Protein AF-A0A9D5I0Y5-F1 (afdb_monomer_lite)

pLDDT: mean 93.82, std 6.57, range [48.97, 98.56]

Organism: NCBI:txid444060

Sequence (119 aa):
MLIQILLRGLLPFIIMNVIAIVLYYQNKTHDAKGTFIASFIVLILGIASLIYNIEEWSILRKTVLHFFIMLLTIYPILIVSGWFTLISMKDYFVVFLLFLGFGTVSWLIFFILFKFTSN

Radius of gyration: 16.23 Å; chains: 1; bounding box: 45×26×47 Å

Secondary structure (DSSP, 8-state):
-HHHHIIIIIHHHHHHHHHHHHHHHTT-HHHHHHHHHHHHHHHHHHHHGGGGG-TTS-HHHHHHHHHHHHHHHHHHHHHHSSSS---SHHHHHHHHHHHHHHHHHHHHHHHHHHHHHT-

Structure (mmCIF, N/CA/C/O backbone):
data_AF-A0A9D5I0Y5-F1
#
_entry.id   AF-A0A9D5I0Y5-F1
#
loop_
_atom_site.group_PDB
_atom_site.id
_atom_site.type_symbol
_atom_site.label_atom_id
_atom_site.label_alt_id
_atom_site.label_comp_id
_atom_site.label_asym_id
_atom_site.label_entity_id
_atom_site.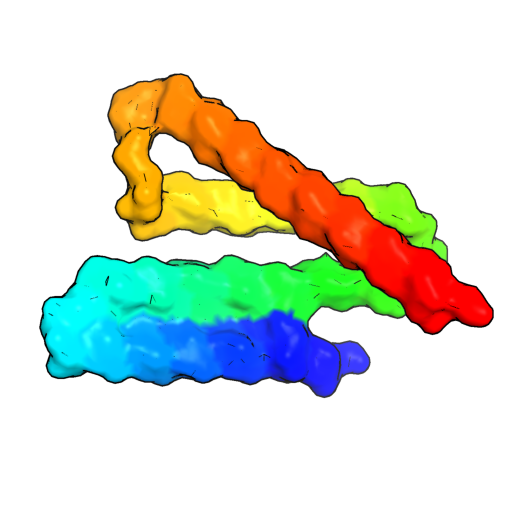label_seq_id
_atom_site.pdbx_PDB_ins_code
_atom_site.Cartn_x
_atom_site.Cartn_y
_atom_site.Cartn_z
_atom_site.occupancy
_atom_site.B_iso_or_equiv
_atom_site.auth_seq_id
_atom_site.auth_comp_id
_atom_site.auth_asym_id
_atom_site.auth_atom_id
_atom_site.pdbx_PDB_model_num
ATOM 1 N N . MET A 1 1 ? -17.100 -12.199 8.090 1.00 78.31 1 MET A N 1
ATOM 2 C CA . MET A 1 1 ? -15.641 -12.135 7.840 1.00 78.31 1 MET A CA 1
ATOM 3 C C . MET A 1 1 ? -15.256 -12.597 6.428 1.00 78.31 1 MET A C 1
ATOM 5 O O . MET A 1 1 ? -14.707 -11.786 5.696 1.00 78.31 1 MET A O 1
ATOM 9 N N . LEU A 1 2 ? -15.591 -13.823 5.989 1.00 80.69 2 LEU A N 1
ATOM 10 C CA . LEU A 1 2 ? -15.207 -14.343 4.655 1.00 80.69 2 LEU A CA 1
ATOM 11 C C . LEU A 1 2 ? -15.642 -13.461 3.469 1.00 80.69 2 LEU A C 1
ATOM 13 O O . LEU A 1 2 ? -14.830 -13.127 2.613 1.00 80.69 2 LEU A O 1
ATOM 17 N N . ILE A 1 3 ? -16.908 -13.035 3.444 1.00 88.56 3 ILE A N 1
ATOM 18 C CA . ILE A 1 3 ? -17.444 -12.184 2.366 1.00 88.56 3 ILE A CA 1
ATOM 19 C C . ILE A 1 3 ? -16.695 -10.845 2.288 1.00 88.56 3 ILE A C 1
ATOM 21 O O . ILE A 1 3 ? -16.453 -10.327 1.205 1.00 88.56 3 ILE A O 1
ATOM 25 N N . GLN A 1 4 ? -16.269 -10.294 3.426 1.00 87.38 4 GLN A N 1
ATOM 26 C CA . GLN A 1 4 ? -15.530 -9.030 3.453 1.00 87.38 4 GLN A CA 1
ATOM 27 C C . GLN A 1 4 ? -14.099 -9.199 2.926 1.00 87.38 4 GLN A C 1
ATOM 29 O O . GLN A 1 4 ? -13.624 -8.310 2.230 1.00 87.38 4 GLN A O 1
ATOM 34 N N . ILE A 1 5 ? -13.439 -10.335 3.195 1.00 85.25 5 ILE A N 1
ATOM 35 C CA . ILE A 1 5 ? -12.139 -10.682 2.586 1.00 85.25 5 ILE A CA 1
ATOM 36 C C . ILE A 1 5 ? -12.280 -10.751 1.062 1.00 85.25 5 ILE A C 1
ATOM 38 O O . ILE A 1 5 ? -11.490 -10.148 0.332 1.00 85.25 5 ILE A O 1
ATOM 42 N N . LEU A 1 6 ? -13.318 -11.453 0.593 1.00 88.38 6 LEU A N 1
ATOM 43 C CA . LEU A 1 6 ? -13.607 -11.597 -0.829 1.00 88.38 6 LEU A CA 1
ATOM 44 C C . LEU A 1 6 ? -13.822 -10.231 -1.494 1.00 88.38 6 LEU A C 1
ATOM 46 O O . LEU A 1 6 ? -13.158 -9.922 -2.476 1.00 88.38 6 LEU A O 1
ATOM 50 N N . LEU A 1 7 ? -14.715 -9.405 -0.943 1.00 92.00 7 LEU A N 1
ATOM 51 C CA . LEU A 1 7 ? -15.116 -8.138 -1.558 1.00 92.00 7 LEU A CA 1
ATOM 52 C C . LEU A 1 7 ? -14.053 -7.040 -1.449 1.00 92.00 7 LEU A C 1
ATOM 54 O O . LEU A 1 7 ? -13.868 -6.285 -2.398 1.00 92.00 7 LEU A O 1
ATOM 58 N N . ARG A 1 8 ? -13.366 -6.922 -0.305 1.00 90.38 8 ARG A N 1
ATOM 59 C CA . ARG A 1 8 ? -12.431 -5.812 -0.051 1.00 90.38 8 ARG A CA 1
ATOM 60 C C . ARG A 1 8 ? -11.026 -6.076 -0.582 1.00 90.38 8 ARG A C 1
ATOM 62 O O . ARG A 1 8 ? -10.317 -5.117 -0.857 1.00 90.38 8 ARG A O 1
ATOM 69 N N . GLY A 1 9 ? -10.617 -7.342 -0.692 1.00 93.00 9 GLY A N 1
ATOM 70 C CA . GLY A 1 9 ? -9.266 -7.719 -1.117 1.00 93.00 9 GLY A CA 1
ATOM 71 C C . GLY A 1 9 ? -9.251 -8.552 -2.394 1.00 93.00 9 GLY A C 1
ATOM 72 O O . GLY A 1 9 ? -8.696 -8.128 -3.406 1.00 93.00 9 GLY A O 1
ATOM 73 N N . LEU A 1 10 ? -9.860 -9.740 -2.357 1.00 94.38 10 LEU A N 1
ATOM 74 C CA . LEU A 1 10 ? -9.653 -10.751 -3.400 1.00 94.38 10 LEU A CA 1
ATOM 75 C C . LEU A 1 10 ? -10.275 -10.373 -4.753 1.00 94.38 10 LEU A C 1
ATOM 77 O O . LEU A 1 10 ? -9.652 -10.582 -5.789 1.00 94.38 10 LEU A O 1
ATOM 81 N N . LEU A 1 11 ? -11.480 -9.800 -4.761 1.00 95.81 11 LEU A N 1
ATOM 82 C CA . LEU A 1 11 ? -12.157 -9.404 -5.995 1.00 95.81 11 LEU A CA 1
ATOM 83 C C . LEU A 1 11 ? -11.381 -8.296 -6.744 1.00 95.81 11 LEU A C 1
ATOM 85 O O . LEU A 1 11 ? -11.051 -8.516 -7.911 1.00 95.81 11 LEU A O 1
ATOM 89 N N . PRO A 1 12 ? -11.004 -7.160 -6.114 1.00 96.88 12 PRO A N 1
ATOM 90 C CA . PRO A 1 12 ? -10.127 -6.175 -6.750 1.00 96.88 12 PRO A CA 1
ATOM 91 C C . PRO A 1 12 ? -8.792 -6.764 -7.219 1.00 96.88 12 PRO A C 1
ATOM 93 O O . PRO A 1 12 ? -8.342 -6.460 -8.321 1.00 96.88 12 PRO A O 1
ATOM 96 N N . PHE A 1 13 ? -8.184 -7.646 -6.418 1.00 97.88 13 PHE A N 1
ATOM 97 C CA . PHE A 1 13 ? -6.939 -8.325 -6.778 1.00 97.88 13 PHE A CA 1
ATOM 98 C C . PHE A 1 13 ? -7.074 -9.117 -8.084 1.00 97.88 13 PHE A C 1
ATOM 100 O O . PHE A 1 13 ? -6.252 -8.951 -8.986 1.00 97.88 13 PHE A O 1
ATOM 107 N N . ILE A 1 14 ? -8.123 -9.934 -8.220 1.00 98.12 14 ILE A N 1
ATOM 108 C CA . ILE A 1 14 ? -8.376 -10.722 -9.435 1.00 98.12 14 ILE A CA 1
ATOM 109 C C . ILE A 1 14 ? -8.563 -9.796 -10.639 1.00 98.12 14 ILE A C 1
ATOM 111 O O . ILE A 1 14 ? -7.926 -10.004 -11.670 1.00 98.12 14 ILE A O 1
ATOM 115 N N . ILE A 1 15 ? -9.379 -8.747 -10.500 1.00 98.25 15 ILE A N 1
ATOM 116 C CA . ILE A 1 15 ? -9.636 -7.783 -11.580 1.00 98.25 15 ILE A CA 1
ATOM 117 C C . ILE A 1 15 ? -8.328 -7.134 -12.046 1.00 98.25 15 ILE A C 1
ATOM 119 O O . ILE A 1 15 ? -8.040 -7.108 -13.241 1.00 98.25 15 ILE A O 1
ATOM 123 N N . MET A 1 16 ? -7.498 -6.658 -11.116 1.00 98.31 16 MET A N 1
ATOM 124 C CA . MET A 1 16 ? -6.221 -6.027 -11.456 1.00 98.31 16 MET A CA 1
ATOM 125 C C . MET A 1 16 ? -5.232 -7.002 -12.099 1.00 98.31 16 MET A C 1
ATOM 127 O O . MET A 1 16 ? -4.502 -6.607 -13.004 1.00 98.31 16 MET A O 1
ATOM 131 N N . ASN A 1 17 ? -5.229 -8.276 -11.701 1.00 98.25 17 ASN A N 1
ATOM 132 C CA . ASN A 1 17 ? -4.405 -9.291 -12.362 1.00 98.25 17 ASN A CA 1
ATOM 133 C C . ASN A 1 17 ? -4.863 -9.555 -13.800 1.00 98.25 17 ASN A C 1
ATOM 135 O O . ASN A 1 17 ? -4.026 -9.636 -14.696 1.00 98.25 17 ASN A O 1
ATOM 139 N N . VAL A 1 18 ? -6.175 -9.618 -14.050 1.00 98.50 18 VAL A N 1
ATOM 140 C CA . VAL A 1 18 ? -6.710 -9.721 -15.418 1.00 98.50 18 VAL A CA 1
ATOM 141 C C . VAL A 1 18 ? -6.278 -8.513 -16.254 1.00 98.50 18 VAL A C 1
ATOM 143 O O . VAL A 1 18 ? -5.802 -8.687 -17.374 1.00 98.50 18 VAL A O 1
ATOM 146 N N . ILE A 1 19 ? -6.357 -7.298 -15.701 1.00 98.44 19 ILE A N 1
ATOM 147 C CA . ILE A 1 19 ? -5.891 -6.079 -16.382 1.00 98.44 19 ILE A CA 1
ATOM 148 C C . ILE A 1 19 ? -4.386 -6.151 -16.670 1.00 98.44 19 ILE A C 1
ATOM 150 O O . ILE A 1 19 ? -3.968 -5.852 -17.787 1.00 98.44 19 ILE A O 1
ATOM 154 N N . ALA A 1 20 ? -3.569 -6.586 -15.708 1.00 98.38 20 ALA A N 1
ATOM 155 C CA . ALA A 1 20 ? -2.128 -6.739 -15.895 1.00 98.38 20 ALA A CA 1
ATOM 156 C C . ALA A 1 20 ? -1.796 -7.721 -17.033 1.00 98.38 20 ALA A C 1
ATOM 158 O O . ALA A 1 20 ? -0.935 -7.432 -17.863 1.00 98.38 20 ALA A O 1
ATOM 159 N N . ILE A 1 21 ? -2.520 -8.842 -17.121 1.00 98.50 21 ILE A N 1
ATOM 160 C CA . ILE A 1 21 ? -2.383 -9.820 -18.208 1.00 98.5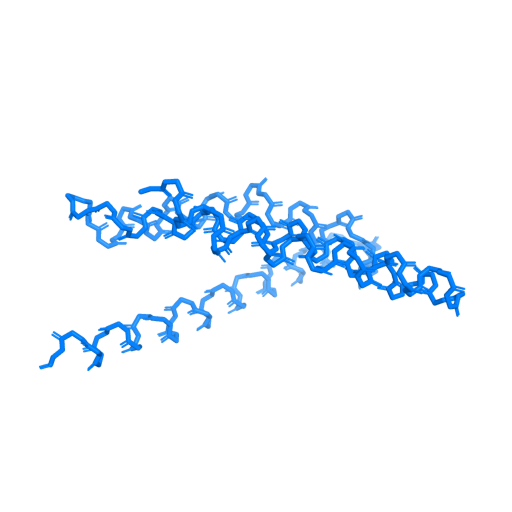0 21 ILE A CA 1
ATOM 161 C C . ILE A 1 21 ? -2.757 -9.191 -19.557 1.00 98.50 21 ILE A C 1
ATOM 163 O O . ILE A 1 21 ? -2.017 -9.332 -20.530 1.00 98.50 21 ILE A O 1
ATOM 167 N N . VAL A 1 22 ? -3.869 -8.453 -19.628 1.00 98.56 22 VAL A N 1
ATOM 168 C CA . VAL A 1 22 ? -4.285 -7.754 -20.856 1.00 98.56 22 VAL A CA 1
ATOM 169 C C . VAL A 1 22 ? -3.234 -6.730 -21.295 1.00 98.56 22 VAL A C 1
ATOM 171 O O . VAL A 1 22 ? -2.873 -6.696 -22.470 1.00 98.56 22 VAL A O 1
ATOM 174 N N . LEU A 1 23 ? -2.694 -5.932 -20.368 1.00 98.56 23 LEU A N 1
ATOM 175 C CA . LEU A 1 23 ? -1.629 -4.962 -20.654 1.00 98.56 23 LEU A CA 1
ATOM 176 C C . LEU A 1 23 ? -0.362 -5.642 -21.181 1.00 98.56 23 LEU A C 1
ATOM 178 O O . LEU A 1 23 ? 0.275 -5.130 -22.103 1.00 98.56 23 LEU A O 1
ATOM 182 N N . TYR A 1 24 ? -0.024 -6.812 -20.639 1.00 98.19 24 TYR A N 1
ATOM 183 C CA . TYR A 1 24 ? 1.108 -7.598 -21.113 1.00 98.19 24 TYR A CA 1
ATOM 184 C C . TYR A 1 24 ? 0.919 -8.032 -22.574 1.00 98.19 24 TYR A C 1
ATOM 186 O O . TYR A 1 24 ? 1.802 -7.790 -23.395 1.00 98.19 24 TYR A O 1
ATOM 194 N N . TYR A 1 25 ? -0.255 -8.567 -22.932 1.00 98.25 25 TYR A N 1
ATOM 195 C CA . TYR A 1 25 ? -0.577 -8.929 -24.322 1.00 98.25 25 TYR A CA 1
ATOM 196 C C . TYR A 1 25 ? -0.640 -7.727 -25.276 1.00 98.25 25 TYR A C 1
ATOM 198 O O . TYR A 1 25 ? -0.438 -7.880 -26.477 1.00 98.25 25 TYR A O 1
ATOM 206 N N . GLN A 1 26 ? -0.872 -6.522 -24.753 1.00 98.19 26 GLN A N 1
ATOM 207 C CA . GLN A 1 26 ? -0.794 -5.268 -25.509 1.00 98.19 26 GLN A CA 1
ATOM 208 C C . GLN A 1 26 ? 0.640 -4.724 -25.648 1.00 98.19 26 GLN A C 1
ATOM 210 O O . GLN A 1 26 ? 0.816 -3.600 -26.115 1.00 98.19 26 GLN A O 1
ATOM 215 N N . ASN A 1 27 ? 1.665 -5.482 -25.240 1.00 97.81 27 ASN A N 1
ATOM 216 C CA . ASN A 1 27 ? 3.071 -5.062 -25.192 1.00 97.81 27 ASN A CA 1
ATOM 217 C C . ASN A 1 27 ? 3.347 -3.859 -24.264 1.00 97.81 27 ASN A C 1
ATOM 219 O O . ASN A 1 27 ? 4.400 -3.230 -24.351 1.00 97.81 27 ASN A O 1
ATOM 223 N N . LYS A 1 28 ? 2.442 -3.555 -23.323 1.00 97.81 28 LYS A N 1
ATOM 224 C CA . LYS A 1 28 ? 2.614 -2.509 -22.300 1.00 97.81 28 LYS A CA 1
ATOM 225 C C . LYS A 1 28 ? 3.235 -3.098 -21.034 1.00 97.81 28 LYS A C 1
ATOM 227 O O . LYS A 1 28 ? 2.630 -3.114 -19.965 1.00 97.81 28 LYS A O 1
ATOM 232 N N . THR A 1 29 ? 4.446 -3.633 -21.161 1.00 95.56 29 THR A N 1
ATOM 233 C CA . THR A 1 29 ? 5.109 -4.429 -20.110 1.00 95.56 29 THR A CA 1
ATOM 234 C C . THR A 1 29 ? 5.356 -3.650 -18.816 1.00 95.56 29 THR A C 1
ATOM 236 O O . THR A 1 29 ? 5.183 -4.204 -17.729 1.00 95.56 29 THR A O 1
ATOM 239 N N . HIS A 1 30 ? 5.704 -2.364 -18.915 1.00 94.88 30 HIS A N 1
ATOM 240 C CA . HIS A 1 30 ? 5.871 -1.483 -17.757 1.00 94.88 30 HIS A CA 1
ATOM 241 C C . HIS A 1 30 ? 4.561 -1.338 -16.964 1.00 94.88 30 HIS A C 1
ATOM 243 O O . HIS A 1 30 ? 4.531 -1.582 -15.755 1.00 94.88 30 HIS A O 1
ATOM 249 N N . ASP A 1 31 ? 3.461 -1.034 -17.654 1.00 96.69 31 ASP A N 1
ATOM 250 C CA . ASP A 1 31 ? 2.145 -0.852 -17.034 1.00 96.69 31 ASP A CA 1
ATOM 251 C C . ASP A 1 31 ? 1.589 -2.174 -16.495 1.00 96.69 31 ASP A C 1
ATOM 253 O O . ASP A 1 31 ? 0.975 -2.200 -15.427 1.00 96.69 31 ASP A O 1
ATOM 257 N N . ALA A 1 32 ? 1.846 -3.288 -17.187 1.00 98.00 32 ALA A N 1
ATOM 258 C CA . ALA A 1 32 ? 1.494 -4.626 -16.726 1.00 98.00 32 ALA A CA 1
ATOM 259 C C . ALA A 1 32 ? 2.185 -4.961 -15.396 1.00 98.00 32 ALA A C 1
ATOM 261 O O . ALA A 1 32 ? 1.518 -5.348 -14.435 1.00 98.00 32 ALA A O 1
ATOM 262 N N . LYS A 1 33 ? 3.507 -4.745 -15.306 1.00 97.19 33 LYS A N 1
ATOM 263 C CA . LYS A 1 33 ? 4.278 -4.955 -14.071 1.00 97.19 33 LYS A CA 1
ATOM 264 C C . LYS A 1 33 ? 3.762 -4.059 -12.945 1.00 97.19 33 LYS A C 1
ATOM 266 O O . LYS A 1 33 ? 3.549 -4.540 -11.833 1.00 97.19 33 LYS A O 1
ATOM 271 N N . GLY A 1 34 ? 3.529 -2.776 -13.229 1.00 97.12 34 GLY A N 1
ATOM 272 C CA . GLY A 1 34 ? 2.989 -1.839 -12.247 1.00 97.12 34 GLY A CA 1
ATOM 273 C C . GLY A 1 34 ? 1.612 -2.261 -11.736 1.00 97.12 34 GLY A C 1
ATOM 274 O O . GLY A 1 34 ? 1.398 -2.340 -10.530 1.00 97.12 34 GLY A O 1
ATOM 275 N N . THR A 1 35 ? 0.704 -2.631 -12.637 1.00 97.88 35 THR A N 1
ATOM 276 C CA . THR A 1 35 ? -0.649 -3.084 -12.284 1.00 97.88 35 THR A CA 1
ATOM 277 C C . THR A 1 35 ? -0.618 -4.368 -11.456 1.00 97.88 35 THR A C 1
ATOM 279 O O . THR A 1 35 ? -1.335 -4.482 -10.461 1.00 97.88 35 THR A O 1
ATOM 282 N N . PHE A 1 36 ? 0.253 -5.316 -11.813 1.00 97.94 36 PHE A N 1
ATOM 283 C CA . PHE A 1 36 ? 0.448 -6.549 -11.055 1.00 97.94 36 PHE A CA 1
ATOM 284 C C . PHE A 1 36 ? 0.909 -6.264 -9.621 1.00 97.94 36 PHE A C 1
ATOM 286 O O . PHE A 1 36 ? 0.291 -6.745 -8.676 1.00 97.94 36 PHE A O 1
ATOM 293 N N . ILE A 1 37 ? 1.928 -5.420 -9.434 1.00 98.00 37 ILE A N 1
ATOM 294 C CA . ILE A 1 37 ? 2.415 -5.036 -8.098 1.00 98.00 37 ILE A CA 1
ATOM 295 C C . ILE A 1 37 ? 1.318 -4.325 -7.298 1.00 98.00 37 ILE A C 1
ATOM 297 O O . ILE A 1 37 ? 1.078 -4.658 -6.135 1.00 98.00 37 ILE A O 1
ATOM 301 N N . ALA A 1 38 ? 0.609 -3.388 -7.929 1.00 97.38 38 ALA A N 1
ATOM 302 C CA . ALA A 1 38 ? -0.490 -2.669 -7.299 1.00 97.38 38 ALA A CA 1
ATOM 303 C C . ALA A 1 38 ? -1.616 -3.614 -6.844 1.00 97.38 38 ALA A C 1
ATOM 305 O O . ALA A 1 38 ? -2.218 -3.374 -5.799 1.00 97.38 38 ALA A O 1
ATOM 306 N N . SER A 1 39 ? -1.859 -4.722 -7.556 1.00 98.00 39 SER A N 1
ATOM 307 C CA . SER A 1 39 ? -2.854 -5.718 -7.140 1.00 98.00 39 SER A CA 1
ATOM 308 C C . SER A 1 39 ? -2.545 -6.307 -5.757 1.00 98.00 39 SER A C 1
ATOM 310 O O . SER A 1 39 ? -3.449 -6.417 -4.929 1.00 98.00 39 SER A O 1
ATOM 312 N N . PHE A 1 40 ? -1.276 -6.606 -5.450 1.00 97.62 40 PHE A N 1
ATOM 313 C CA . PHE A 1 40 ? -0.875 -7.112 -4.131 1.00 97.62 40 PHE A CA 1
ATOM 314 C C . PHE A 1 40 ? -1.053 -6.058 -3.042 1.00 97.62 40 PHE A C 1
ATOM 316 O O . PHE A 1 40 ? -1.529 -6.379 -1.954 1.00 97.62 40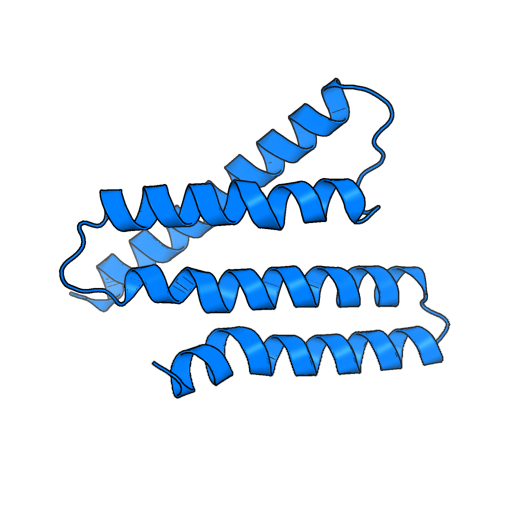 PHE A O 1
ATOM 323 N N . ILE A 1 41 ? -0.729 -4.797 -3.342 1.00 97.06 41 ILE A N 1
ATOM 324 C CA . ILE A 1 41 ? -0.968 -3.681 -2.420 1.00 97.06 41 ILE A CA 1
ATOM 325 C C . ILE A 1 41 ? -2.460 -3.589 -2.084 1.00 97.06 41 ILE A C 1
ATOM 327 O O . ILE A 1 41 ? -2.821 -3.507 -0.911 1.00 97.06 41 ILE A O 1
ATOM 331 N N . VAL A 1 42 ? -3.331 -3.667 -3.094 1.00 96.44 42 VAL A N 1
ATOM 332 C CA . VAL A 1 42 ? -4.789 -3.636 -2.914 1.00 96.44 42 VAL A CA 1
ATOM 333 C C . VAL A 1 42 ? -5.292 -4.843 -2.121 1.00 96.44 42 VAL A C 1
ATOM 335 O O . VAL A 1 42 ? -6.123 -4.677 -1.229 1.00 96.44 42 VAL A O 1
ATOM 338 N N . LEU A 1 43 ? -4.765 -6.044 -2.375 1.00 97.31 43 LEU A N 1
ATOM 339 C CA . LEU A 1 43 ? -5.109 -7.243 -1.608 1.00 97.31 43 LEU A CA 1
ATOM 340 C C . LEU A 1 43 ? -4.794 -7.063 -0.116 1.00 97.31 43 LEU A C 1
ATOM 342 O O . LEU A 1 43 ? -5.648 -7.315 0.737 1.00 97.31 43 LEU A O 1
ATOM 346 N N . ILE A 1 44 ? -3.580 -6.600 0.192 1.00 96.50 44 ILE A N 1
ATOM 347 C CA . ILE A 1 44 ? -3.113 -6.369 1.562 1.00 96.50 44 ILE A CA 1
ATOM 348 C C . ILE A 1 44 ? -3.946 -5.277 2.234 1.00 96.50 44 ILE A C 1
ATOM 350 O O . ILE A 1 44 ? -4.426 -5.489 3.345 1.00 96.50 44 ILE A O 1
ATOM 354 N N . LEU A 1 45 ? -4.180 -4.150 1.553 1.00 94.56 45 LEU A N 1
ATOM 355 C CA . LEU A 1 45 ? -5.057 -3.072 2.023 1.00 94.56 45 LEU A CA 1
ATOM 356 C C . LEU A 1 45 ? -6.451 -3.596 2.382 1.00 94.56 45 LEU A C 1
ATOM 358 O O . LEU A 1 45 ? -6.961 -3.337 3.474 1.00 94.56 45 LEU A O 1
ATOM 362 N N . GLY A 1 46 ? -7.047 -4.371 1.476 1.00 94.19 46 GLY A N 1
ATOM 363 C CA . GLY A 1 46 ? -8.368 -4.956 1.640 1.00 94.19 46 GLY A CA 1
ATOM 364 C C . GLY A 1 46 ? -8.469 -5.854 2.868 1.00 94.19 46 GLY A C 1
ATOM 365 O O . GLY A 1 46 ? -9.385 -5.693 3.677 1.00 94.19 46 GLY A O 1
ATOM 366 N N . ILE A 1 47 ? -7.507 -6.762 3.048 1.00 94.38 47 ILE A N 1
ATOM 367 C CA . ILE A 1 47 ? -7.477 -7.693 4.186 1.00 94.38 47 ILE A CA 1
ATOM 368 C C . ILE A 1 47 ? -7.147 -6.957 5.491 1.00 94.38 47 ILE A C 1
ATOM 370 O O . ILE A 1 47 ? -7.845 -7.135 6.489 1.00 94.38 47 ILE A O 1
ATOM 374 N N . ALA A 1 48 ? -6.137 -6.084 5.496 1.00 94.12 48 ALA A N 1
ATOM 375 C CA . ALA A 1 48 ? -5.727 -5.329 6.680 1.00 94.12 48 ALA A CA 1
ATOM 376 C C . ALA A 1 48 ? -6.810 -4.348 7.161 1.00 94.12 48 ALA A C 1
ATOM 378 O O . ALA A 1 48 ? -6.856 -4.016 8.347 1.00 94.12 48 ALA A O 1
ATOM 379 N N . SER A 1 49 ? -7.714 -3.908 6.275 1.00 92.25 49 SER A N 1
ATOM 380 C CA . SER A 1 49 ? -8.870 -3.080 6.649 1.00 92.25 49 SER A CA 1
ATOM 381 C C . SER A 1 49 ? -9.823 -3.777 7.628 1.00 92.25 49 SER A C 1
ATOM 383 O O . SER A 1 49 ? -10.534 -3.111 8.378 1.00 92.25 49 SER A O 1
ATOM 385 N N . LEU A 1 50 ? -9.833 -5.115 7.669 1.00 92.12 50 LEU A N 1
ATOM 386 C CA . LEU A 1 50 ? -10.728 -5.888 8.536 1.00 92.12 50 LEU A CA 1
ATOM 387 C C . LEU A 1 50 ? -10.426 -5.700 10.024 1.00 92.12 50 LEU A C 1
ATOM 389 O O . LEU A 1 50 ? -11.317 -5.911 10.843 1.00 92.12 50 LEU A O 1
ATOM 393 N N . ILE A 1 51 ? -9.225 -5.226 10.372 1.00 93.31 51 ILE A N 1
ATOM 394 C CA . ILE A 1 51 ? -8.866 -4.838 11.745 1.00 93.31 51 ILE A CA 1
ATOM 395 C C . ILE A 1 51 ? -9.856 -3.808 12.303 1.00 93.31 51 ILE A C 1
ATOM 397 O O . ILE A 1 51 ? -10.177 -3.832 13.492 1.00 93.31 51 ILE A O 1
ATOM 401 N N . TYR A 1 52 ? -10.392 -2.927 11.453 1.00 89.88 52 TYR A N 1
ATOM 402 C CA . TYR A 1 52 ? -11.336 -1.905 11.897 1.00 89.88 52 TYR A CA 1
ATOM 403 C C . TYR A 1 52 ? -12.718 -2.463 12.266 1.00 89.88 52 TYR A C 1
ATOM 405 O O . TYR A 1 52 ? -13.414 -1.828 13.060 1.00 89.88 52 TYR A O 1
ATOM 413 N N . ASN A 1 53 ? -13.068 -3.670 11.803 1.00 90.75 53 ASN A N 1
ATOM 414 C CA . ASN A 1 53 ? -14.337 -4.332 12.122 1.00 90.75 53 ASN A CA 1
ATOM 415 C C . ASN A 1 53 ? -14.348 -4.989 13.521 1.00 90.75 53 ASN A C 1
ATOM 417 O O . ASN A 1 53 ? -15.387 -5.483 13.940 1.00 90.75 53 ASN A O 1
ATOM 421 N N . ILE A 1 54 ? -13.220 -5.032 14.241 1.00 91.62 54 ILE A N 1
ATOM 422 C CA . ILE A 1 54 ? -13.140 -5.646 15.579 1.00 91.62 54 ILE A CA 1
ATOM 423 C C . ILE A 1 54 ? -13.679 -4.659 16.622 1.00 91.62 54 ILE A C 1
ATOM 425 O O . ILE A 1 54 ? -12.945 -3.787 17.078 1.00 91.62 54 ILE A O 1
ATOM 429 N N . GLU A 1 55 ? -14.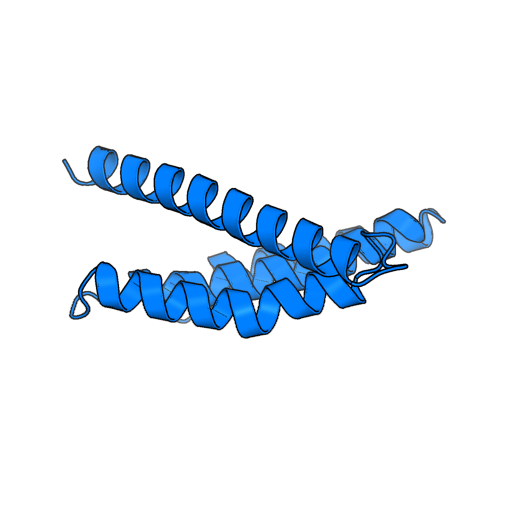958 -4.733 16.978 1.00 88.62 55 GLU A N 1
ATOM 430 C CA . GLU A 1 55 ? -15.642 -3.730 17.820 1.00 88.62 55 GLU A CA 1
ATOM 431 C C . GLU A 1 55 ? -14.977 -3.505 19.189 1.00 88.62 55 GLU A C 1
ATOM 433 O O . GLU A 1 55 ? -14.859 -2.369 19.639 1.00 88.62 55 GLU A O 1
ATOM 438 N N . GLU A 1 56 ? -14.435 -4.562 19.792 1.00 94.06 56 GLU A N 1
ATOM 439 C CA . GLU A 1 56 ? -13.809 -4.557 21.123 1.00 94.06 56 GLU A CA 1
ATOM 440 C C . GLU A 1 56 ? -12.509 -3.738 21.201 1.00 94.06 56 GLU A C 1
ATOM 442 O O . GLU A 1 56 ? -12.032 -3.401 22.286 1.00 94.06 56 GLU A O 1
ATOM 447 N N . TRP A 1 57 ? -11.867 -3.464 20.061 1.00 94.56 57 TRP A N 1
ATOM 448 C CA . TRP A 1 57 ? -10.569 -2.792 20.040 1.00 94.56 57 TRP A CA 1
ATOM 449 C C . TRP A 1 57 ? -10.722 -1.280 19.909 1.00 94.56 57 TRP A C 1
ATOM 451 O O . TRP A 1 57 ? -11.431 -0.775 19.034 1.00 94.56 57 TRP A O 1
ATOM 461 N N . SER A 1 58 ? -9.955 -0.546 20.718 1.00 93.81 58 SER A N 1
ATOM 462 C CA . SER A 1 58 ? -9.869 0.909 20.607 1.00 93.81 58 SER A CA 1
ATOM 463 C C . SER A 1 58 ? -9.348 1.340 19.231 1.00 93.81 58 SER A C 1
ATOM 465 O O . SER A 1 58 ? -8.536 0.655 18.598 1.00 93.81 58 SER A O 1
ATOM 467 N N . ILE A 1 59 ? -9.777 2.519 18.776 1.00 91.00 59 ILE A N 1
ATOM 468 C CA . ILE A 1 59 ? -9.334 3.089 17.496 1.00 91.00 59 ILE A CA 1
ATOM 469 C C . ILE A 1 59 ? -7.811 3.259 17.428 1.00 91.00 59 ILE A C 1
ATOM 471 O O . ILE A 1 59 ? -7.210 3.029 16.377 1.00 91.00 59 ILE A O 1
ATOM 475 N N . LEU A 1 60 ? -7.176 3.584 18.560 1.00 92.50 60 LEU A N 1
ATOM 476 C CA . LEU A 1 60 ? -5.724 3.689 18.669 1.00 92.50 60 LEU A CA 1
ATOM 477 C C . LEU A 1 60 ? -5.064 2.328 18.409 1.00 92.50 60 LEU A C 1
ATOM 479 O O . LEU A 1 60 ? -4.175 2.232 17.567 1.00 92.50 60 LEU A O 1
ATOM 483 N N . ARG A 1 61 ? -5.542 1.259 19.067 1.00 96.12 61 ARG A N 1
ATOM 484 C CA . ARG A 1 61 ? -5.012 -0.101 18.883 1.00 96.12 61 ARG A CA 1
ATOM 485 C C . ARG A 1 61 ? -5.142 -0.562 17.430 1.00 96.12 61 ARG A C 1
ATOM 487 O O . ARG A 1 61 ? -4.186 -1.099 16.876 1.00 96.12 61 ARG A O 1
ATOM 494 N N . LYS A 1 62 ? -6.300 -0.320 16.807 1.00 95.38 62 LYS A N 1
ATOM 495 C CA . LYS A 1 62 ? -6.561 -0.642 15.393 1.00 95.38 62 LYS A CA 1
ATOM 496 C C . LYS A 1 62 ? -5.607 0.099 14.457 1.00 95.38 62 LYS A C 1
ATOM 498 O O . LYS A 1 62 ? -4.978 -0.529 13.611 1.00 95.38 62 LYS A O 1
ATOM 503 N N . THR A 1 63 ? -5.466 1.411 14.650 1.00 94.38 63 THR A N 1
ATOM 504 C CA . THR A 1 63 ? -4.606 2.275 13.827 1.00 94.38 63 THR A CA 1
ATOM 505 C C . THR A 1 63 ? -3.138 1.875 13.930 1.00 94.38 63 THR A C 1
ATOM 507 O O . THR A 1 63 ? -2.475 1.735 12.908 1.00 94.38 63 THR A O 1
ATOM 510 N N . VAL A 1 64 ? -2.637 1.629 15.145 1.00 96.25 64 VAL A N 1
ATOM 511 C CA . VAL A 1 64 ? -1.239 1.230 15.367 1.00 96.25 64 VAL A CA 1
ATOM 512 C C . VAL A 1 64 ? -0.940 -0.119 14.709 1.00 96.25 64 VAL A C 1
ATOM 514 O O . VAL A 1 64 ? 0.043 -0.240 13.983 1.00 96.25 64 VAL A O 1
ATOM 517 N N . LEU A 1 65 ? -1.801 -1.126 14.898 1.00 96.88 65 LEU A N 1
ATOM 518 C CA . LEU A 1 65 ? -1.606 -2.436 14.267 1.00 96.88 65 LEU A CA 1
ATOM 519 C C . LEU A 1 65 ? -1.701 -2.365 12.742 1.00 96.88 65 LEU A C 1
ATOM 521 O O . LEU A 1 65 ? -0.868 -2.952 12.054 1.00 96.88 65 LEU A O 1
ATOM 525 N N . HIS A 1 66 ? -2.674 -1.620 12.212 1.00 95.81 66 HIS A N 1
ATOM 526 C CA . HIS A 1 66 ? -2.788 -1.392 10.777 1.00 95.81 66 HIS A CA 1
ATOM 527 C C . HIS A 1 66 ? -1.520 -0.722 10.234 1.00 95.81 66 HIS A C 1
ATOM 529 O O . HIS A 1 66 ? -0.948 -1.208 9.265 1.00 95.81 66 HIS A O 1
ATOM 535 N N . PHE A 1 67 ? -1.018 0.323 10.896 1.00 96.38 67 PHE A N 1
ATOM 536 C CA . PHE A 1 67 ? 0.220 0.995 10.507 1.00 96.38 67 PHE A CA 1
ATOM 537 C C . PHE A 1 67 ? 1.415 0.037 10.445 1.00 96.38 67 PHE A C 1
ATOM 539 O O . PHE A 1 67 ? 2.119 0.017 9.438 1.00 96.38 67 PHE A O 1
ATOM 546 N N . PHE A 1 68 ? 1.621 -0.798 11.468 1.00 97.62 68 PHE A N 1
ATOM 547 C CA . PHE A 1 68 ? 2.722 -1.764 11.468 1.00 97.62 68 PHE A CA 1
ATOM 548 C C . PHE A 1 68 ? 2.590 -2.815 10.368 1.00 97.62 68 PHE A C 1
ATOM 550 O O . PHE A 1 68 ? 3.584 -3.138 9.721 1.00 97.62 68 PHE A O 1
ATOM 557 N N . ILE A 1 69 ? 1.380 -3.314 10.104 1.00 97.25 69 ILE A N 1
ATOM 558 C CA . ILE A 1 69 ? 1.150 -4.234 8.984 1.00 97.25 69 ILE A CA 1
ATOM 559 C C . ILE A 1 69 ? 1.520 -3.552 7.671 1.00 97.25 69 ILE A C 1
ATOM 561 O O . ILE A 1 69 ? 2.271 -4.121 6.884 1.00 97.25 69 ILE A O 1
ATOM 565 N N . MET A 1 70 ? 1.064 -2.320 7.451 1.00 97.50 70 MET A N 1
ATOM 566 C CA . MET A 1 70 ? 1.359 -1.559 6.236 1.00 97.50 70 MET A CA 1
ATOM 567 C C . MET A 1 70 ? 2.859 -1.268 6.092 1.00 97.50 70 MET A C 1
ATOM 569 O O . MET A 1 70 ? 3.409 -1.398 5.001 1.00 97.50 70 MET A O 1
ATOM 573 N N . LEU A 1 71 ? 3.541 -0.952 7.193 1.00 97.19 71 LEU A N 1
ATOM 574 C CA . LEU A 1 71 ? 4.983 -0.723 7.217 1.00 97.19 71 LEU A CA 1
ATOM 575 C C . LEU A 1 71 ? 5.778 -1.994 6.894 1.00 97.19 71 LEU A C 1
ATOM 577 O O . LEU A 1 71 ? 6.771 -1.927 6.183 1.00 97.19 71 LEU A O 1
ATOM 581 N N . LEU A 1 72 ? 5.356 -3.155 7.392 1.00 97.62 72 LEU A N 1
ATOM 582 C CA . LEU A 1 72 ? 6.060 -4.421 7.163 1.00 97.62 72 LEU A CA 1
ATOM 583 C C . LEU A 1 72 ? 5.714 -5.078 5.823 1.00 97.62 72 LEU A C 1
ATOM 585 O O . LEU A 1 72 ? 6.406 -6.002 5.406 1.00 97.62 72 LEU A O 1
ATOM 589 N N . THR A 1 73 ? 4.656 -4.626 5.149 1.00 97.25 73 THR A N 1
ATOM 590 C CA . THR A 1 73 ? 4.180 -5.235 3.899 1.00 97.25 73 THR A CA 1
ATOM 591 C C . THR A 1 73 ? 4.263 -4.271 2.720 1.00 97.25 73 THR A C 1
ATOM 593 O O . THR A 1 73 ? 5.029 -4.506 1.788 1.00 97.25 73 THR A O 1
ATOM 596 N N . ILE A 1 74 ? 3.533 -3.154 2.759 1.00 97.12 74 ILE A N 1
ATOM 597 C CA . ILE A 1 74 ? 3.439 -2.204 1.647 1.00 97.12 74 ILE A CA 1
ATOM 598 C C . ILE A 1 74 ? 4.755 -1.473 1.424 1.00 97.12 74 ILE A C 1
ATOM 600 O O . ILE A 1 74 ? 5.185 -1.357 0.281 1.00 97.12 74 ILE A O 1
ATOM 604 N N . TYR A 1 75 ? 5.419 -1.006 2.481 1.00 96.75 75 TYR A N 1
ATOM 605 C CA . TYR A 1 75 ? 6.673 -0.273 2.308 1.00 96.75 75 TYR A CA 1
ATOM 606 C C . TYR A 1 75 ? 7.767 -1.124 1.624 1.00 96.75 75 TYR A C 1
ATOM 608 O O . TYR A 1 75 ? 8.295 -0.668 0.609 1.00 96.75 75 TYR A O 1
ATOM 616 N N . PRO A 1 76 ? 8.047 -2.379 2.038 1.00 96.88 76 PRO A N 1
ATOM 617 C CA . PRO A 1 76 ? 8.934 -3.268 1.288 1.00 96.88 76 PRO A CA 1
ATOM 618 C C . PRO A 1 76 ? 8.511 -3.473 -0.169 1.00 96.88 76 PRO A C 1
ATOM 620 O O . PRO A 1 76 ? 9.369 -3.442 -1.048 1.00 96.88 76 PRO A O 1
ATOM 623 N N . ILE A 1 77 ? 7.207 -3.620 -0.444 1.00 97.19 77 ILE A N 1
ATOM 624 C CA . ILE A 1 77 ? 6.693 -3.732 -1.818 1.00 97.19 77 ILE A CA 1
ATOM 625 C C . ILE A 1 77 ? 7.029 -2.476 -2.630 1.00 97.19 77 ILE A C 1
ATOM 627 O O . ILE A 1 77 ? 7.493 -2.606 -3.758 1.00 97.19 77 ILE A O 1
ATOM 631 N N . LEU A 1 78 ? 6.859 -1.271 -2.072 1.00 96.50 78 LEU A N 1
ATOM 632 C CA . LEU A 1 78 ? 7.220 -0.020 -2.750 1.00 96.50 78 LEU A CA 1
ATOM 633 C C . LEU A 1 78 ? 8.711 0.020 -3.091 1.00 96.50 78 LEU A C 1
ATOM 635 O O . LEU A 1 78 ? 9.061 0.404 -4.206 1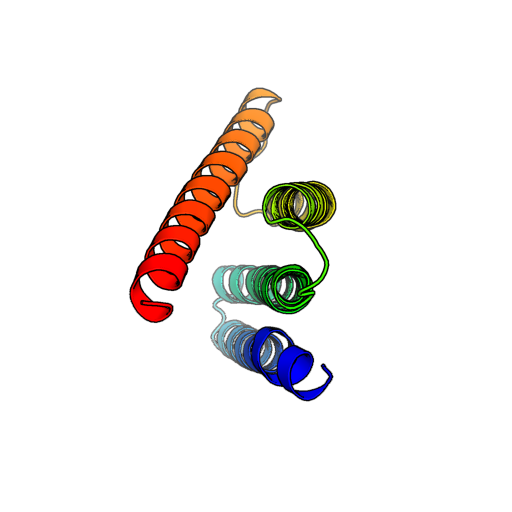.00 96.50 78 LEU A O 1
ATOM 639 N N . ILE A 1 79 ? 9.571 -0.438 -2.179 1.00 96.62 79 ILE A N 1
ATOM 640 C CA . ILE A 1 79 ? 11.019 -0.498 -2.400 1.00 96.62 79 ILE A CA 1
ATOM 641 C C . ILE A 1 79 ? 11.382 -1.457 -3.543 1.00 96.62 79 ILE A C 1
ATOM 643 O O . ILE A 1 79 ? 12.161 -1.095 -4.421 1.00 96.62 79 ILE A O 1
ATOM 647 N N . VAL A 1 80 ? 10.798 -2.658 -3.586 1.00 95.00 80 VAL A N 1
ATOM 648 C CA . VAL A 1 80 ? 11.129 -3.662 -4.621 1.00 95.00 80 VAL A CA 1
ATOM 649 C C . VAL A 1 80 ? 10.318 -3.513 -5.914 1.00 95.00 80 VAL A C 1
ATOM 651 O O . VAL A 1 80 ? 10.602 -4.186 -6.905 1.00 95.00 80 VAL A O 1
ATOM 654 N N . SER A 1 81 ? 9.310 -2.636 -5.932 1.00 93.94 81 SER A N 1
ATOM 655 C CA . SER A 1 81 ? 8.380 -2.476 -7.059 1.00 93.94 81 SER A CA 1
ATOM 656 C C . SER A 1 81 ? 9.066 -2.055 -8.365 1.00 93.94 81 SER A C 1
ATOM 658 O O . SER A 1 81 ? 8.652 -2.443 -9.463 1.00 93.94 81 SER A O 1
ATOM 660 N N . GLY A 1 82 ? 10.134 -1.261 -8.253 1.00 93.06 82 GLY A N 1
ATOM 661 C CA . GLY A 1 82 ? 10.742 -0.550 -9.374 1.00 93.06 82 GLY A CA 1
ATOM 662 C C . GLY A 1 82 ? 9.968 0.698 -9.817 1.00 93.06 82 GLY A C 1
ATOM 663 O O . GLY A 1 82 ? 10.258 1.213 -10.889 1.00 93.06 82 GLY A O 1
ATOM 664 N N . TRP A 1 83 ? 8.998 1.185 -9.030 1.00 94.44 83 TRP A N 1
ATOM 665 C CA . TRP A 1 83 ? 8.326 2.473 -9.274 1.00 94.44 83 TRP A CA 1
ATOM 666 C C . TRP A 1 83 ? 9.197 3.681 -8.936 1.00 94.44 83 TRP A C 1
ATOM 668 O O . TRP A 1 83 ? 8.989 4.765 -9.473 1.00 94.44 83 TRP A O 1
ATOM 678 N N . PHE A 1 84 ? 10.163 3.493 -8.040 1.00 94.25 84 PHE A N 1
ATOM 679 C CA . PHE A 1 84 ? 11.072 4.535 -7.591 1.00 94.25 84 PHE A CA 1
ATOM 680 C C . PHE A 1 84 ? 12.496 4.195 -8.010 1.00 94.25 84 PHE A C 1
ATOM 682 O O . PHE A 1 84 ? 12.932 3.046 -7.918 1.00 94.25 84 PHE A O 1
ATOM 689 N N . THR A 1 85 ? 13.234 5.212 -8.437 1.00 93.50 85 THR A N 1
ATOM 690 C CA . THR A 1 85 ? 14.669 5.107 -8.689 1.00 93.50 85 THR A CA 1
ATOM 691 C C . THR A 1 85 ? 15.403 5.213 -7.355 1.00 93.50 85 THR A C 1
ATOM 693 O O . THR A 1 85 ? 15.421 6.278 -6.744 1.00 93.50 85 THR A O 1
ATOM 696 N N . LEU A 1 86 ? 15.977 4.105 -6.884 1.00 95.12 86 LEU A N 1
ATOM 697 C CA . LEU A 1 86 ? 16.629 4.006 -5.575 1.00 95.12 86 LEU A CA 1
ATOM 698 C C . LEU A 1 86 ? 18.148 3.908 -5.749 1.00 95.12 86 LEU A C 1
ATOM 700 O O . LEU A 1 86 ? 18.686 2.817 -5.931 1.00 95.12 86 LEU A O 1
ATOM 704 N N . ILE A 1 87 ? 18.842 5.046 -5.720 1.00 93.75 87 ILE A N 1
ATOM 705 C CA . ILE A 1 87 ? 20.299 5.130 -5.941 1.00 93.75 87 ILE A CA 1
ATOM 706 C C . ILE A 1 87 ? 21.037 5.378 -4.618 1.00 93.75 87 ILE A C 1
ATOM 708 O O . ILE A 1 87 ? 22.187 4.980 -4.447 1.00 93.75 87 ILE A O 1
ATOM 712 N N . SER A 1 88 ? 20.380 6.024 -3.657 1.00 94.25 88 SER A N 1
ATOM 713 C CA . SER A 1 88 ? 20.969 6.477 -2.401 1.00 94.25 88 SER A CA 1
ATOM 714 C C . SER A 1 88 ? 20.029 6.260 -1.218 1.00 94.25 88 SER A C 1
ATOM 716 O O . SER A 1 88 ? 18.817 6.158 -1.384 1.00 94.25 88 SER A O 1
ATOM 718 N N . MET A 1 89 ? 20.565 6.284 0.008 1.00 94.00 89 MET A N 1
ATOM 719 C CA . MET A 1 89 ? 19.759 6.190 1.239 1.00 94.00 89 MET A CA 1
ATOM 720 C C . MET A 1 89 ? 18.685 7.286 1.355 1.00 94.00 89 MET A C 1
ATOM 722 O O . MET A 1 89 ? 17.655 7.072 1.993 1.00 94.00 89 MET A O 1
ATOM 726 N N . LYS A 1 90 ? 18.891 8.445 0.714 1.00 95.31 90 LYS A N 1
ATOM 727 C CA . LYS A 1 90 ? 17.895 9.524 0.677 1.00 95.31 90 LYS A CA 1
ATOM 728 C C . LYS A 1 90 ? 16.640 9.105 -0.086 1.00 95.31 90 LYS A C 1
ATOM 730 O O . LYS A 1 90 ? 15.548 9.469 0.334 1.00 95.31 90 LYS A O 1
ATOM 735 N N . ASP A 1 91 ? 16.779 8.302 -1.137 1.00 95.81 91 ASP A N 1
ATOM 736 C CA . ASP A 1 91 ? 15.649 7.874 -1.965 1.00 95.81 91 ASP A CA 1
ATOM 737 C C . ASP A 1 91 ? 14.716 6.949 -1.173 1.00 95.81 91 ASP A C 1
ATOM 739 O O . ASP A 1 91 ? 13.503 7.143 -1.170 1.00 95.81 91 ASP A O 1
ATOM 743 N N . TYR A 1 92 ? 15.279 6.020 -0.392 1.00 95.44 92 TYR A N 1
ATOM 744 C CA . TYR A 1 92 ? 14.510 5.174 0.530 1.00 95.44 92 TYR A CA 1
ATOM 745 C C . TYR A 1 92 ? 13.756 6.011 1.568 1.00 95.44 92 TYR A C 1
ATOM 747 O O . TYR A 1 92 ? 12.578 5.770 1.826 1.00 95.44 92 TYR A O 1
ATOM 755 N N . PHE A 1 93 ? 14.409 7.032 2.132 1.00 96.19 93 PHE A N 1
ATOM 756 C CA . PHE A 1 93 ? 13.767 7.934 3.086 1.00 96.19 93 PHE A CA 1
ATOM 757 C C . PHE A 1 93 ? 12.634 8.751 2.446 1.00 96.19 93 PHE A C 1
ATOM 759 O O . PHE A 1 93 ? 11.579 8.913 3.053 1.00 96.19 93 PHE A O 1
ATOM 766 N N . VAL A 1 94 ? 12.798 9.211 1.203 1.00 96.94 94 VAL A N 1
ATOM 767 C CA . VAL A 1 94 ? 11.731 9.895 0.455 1.00 96.94 94 VAL A CA 1
ATOM 768 C C . VAL A 1 94 ? 10.544 8.961 0.217 1.00 96.94 94 VAL A C 1
ATOM 770 O O . VAL A 1 94 ? 9.407 9.357 0.468 1.00 96.94 94 VAL A O 1
ATOM 773 N N . VAL A 1 95 ? 10.778 7.710 -0.192 1.00 97.44 95 VAL A N 1
ATOM 774 C CA . VAL A 1 95 ? 9.700 6.716 -0.349 1.00 97.44 95 VAL A CA 1
ATOM 775 C C . VAL A 1 95 ? 9.004 6.440 0.983 1.00 97.44 95 VAL A C 1
ATOM 777 O O . VAL A 1 95 ? 7.779 6.328 1.026 1.00 97.44 95 VAL A O 1
ATOM 780 N N . PHE A 1 96 ? 9.753 6.397 2.086 1.00 97.50 96 PHE A N 1
ATOM 781 C CA . PHE A 1 96 ? 9.183 6.264 3.423 1.00 97.50 96 PHE A CA 1
ATOM 782 C C . PHE A 1 96 ? 8.283 7.454 3.785 1.00 97.50 96 PHE A C 1
ATOM 784 O O . PHE A 1 96 ? 7.165 7.254 4.258 1.00 97.50 96 PHE A O 1
ATOM 791 N N . LEU A 1 97 ? 8.706 8.689 3.500 1.00 97.56 97 LEU A N 1
ATOM 792 C CA . LEU A 1 97 ? 7.872 9.876 3.710 1.00 97.56 97 LEU A CA 1
ATOM 793 C C . LEU A 1 97 ? 6.615 9.871 2.832 1.00 97.56 97 LEU A C 1
ATOM 795 O O . LEU A 1 97 ? 5.543 10.229 3.315 1.00 97.56 97 LEU A O 1
ATOM 799 N N . LEU A 1 98 ? 6.714 9.431 1.573 1.00 97.00 98 LEU A N 1
ATOM 800 C CA . LEU A 1 98 ? 5.552 9.269 0.691 1.00 97.00 98 LEU A CA 1
ATOM 801 C C . LEU A 1 98 ? 4.568 8.234 1.246 1.00 97.00 98 LEU A C 1
ATOM 803 O O . LEU A 1 98 ? 3.363 8.484 1.269 1.00 97.00 98 LEU A O 1
ATOM 807 N N . PHE A 1 99 ? 5.074 7.106 1.748 1.00 97.25 99 PHE A N 1
ATOM 808 C CA . PHE A 1 99 ? 4.273 6.091 2.430 1.00 97.25 99 PHE A CA 1
ATOM 809 C C . PHE A 1 99 ? 3.546 6.671 3.654 1.00 97.25 99 PHE A C 1
ATOM 811 O O . PHE A 1 99 ? 2.330 6.507 3.778 1.00 97.25 99 PHE A O 1
ATOM 818 N N . LEU A 1 100 ? 4.259 7.397 4.524 1.00 97.62 100 LEU A N 1
ATOM 819 C CA . LEU A 1 100 ? 3.666 8.043 5.698 1.00 97.62 100 LEU A CA 1
ATOM 820 C C . LEU A 1 100 ? 2.610 9.082 5.309 1.00 97.62 100 LEU A C 1
ATOM 822 O O . LEU A 1 100 ? 1.526 9.107 5.894 1.00 97.62 100 LEU A O 1
ATOM 826 N N . GLY A 1 101 ? 2.910 9.922 4.317 1.00 97.38 101 GLY A N 1
ATOM 827 C CA . GLY A 1 101 ? 2.009 10.962 3.833 1.00 97.38 101 GLY A CA 1
ATOM 828 C C . GLY A 1 101 ? 0.721 10.372 3.268 1.00 97.38 101 GLY A C 1
ATOM 829 O O . GLY A 1 101 ? -0.369 10.733 3.710 1.00 97.38 101 GLY A O 1
ATOM 830 N N . PHE A 1 102 ? 0.832 9.404 2.355 1.00 95.06 102 PHE A N 1
ATOM 831 C CA . PHE A 1 102 ? -0.330 8.757 1.748 1.00 95.06 102 PHE A CA 1
ATOM 832 C C . PHE A 1 102 ? -1.162 7.984 2.778 1.00 95.06 102 PHE A C 1
ATOM 834 O O . PHE A 1 102 ? -2.392 8.073 2.776 1.00 95.06 102 PHE A O 1
ATOM 841 N N . GLY A 1 103 ? -0.499 7.272 3.696 1.00 93.75 103 GLY A N 1
ATOM 842 C CA . GLY A 1 103 ? -1.155 6.568 4.796 1.00 93.75 103 GLY A CA 1
ATOM 843 C C . GLY A 1 103 ? -1.922 7.516 5.718 1.00 93.75 103 GLY A C 1
ATOM 844 O O . GLY A 1 103 ? -3.081 7.260 6.032 1.00 93.75 103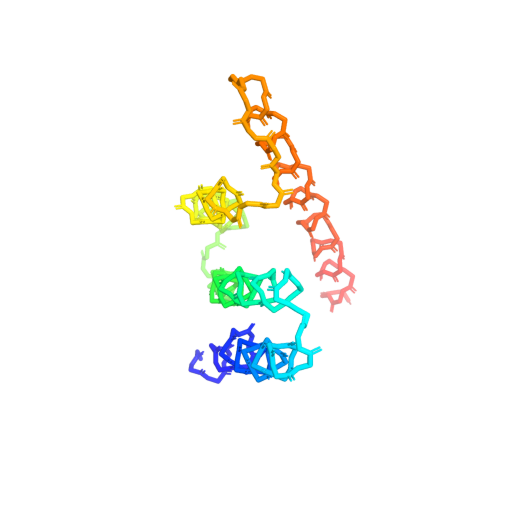 GLY A O 1
ATOM 845 N N . THR A 1 104 ? -1.316 8.647 6.087 1.00 95.00 104 THR A N 1
ATOM 846 C CA . THR A 1 104 ? -1.939 9.656 6.958 1.00 95.00 104 THR A CA 1
ATOM 847 C C . THR A 1 104 ? -3.136 10.316 6.283 1.00 95.00 104 THR A C 1
ATOM 849 O O . THR A 1 104 ? -4.205 10.400 6.882 1.00 95.00 104 THR A O 1
ATOM 852 N N . VAL A 1 105 ? -2.990 10.739 5.023 1.00 96.25 105 VAL A N 1
ATOM 853 C CA . VAL A 1 105 ? -4.084 11.350 4.252 1.00 96.25 105 VAL A CA 1
ATOM 854 C C . VAL A 1 105 ? -5.246 10.371 4.103 1.00 96.25 105 VAL A C 1
ATOM 856 O O . VAL A 1 105 ? -6.386 10.728 4.392 1.00 96.25 105 VAL A O 1
ATOM 859 N N . SER A 1 106 ? -4.963 9.120 3.731 1.00 92.12 106 SER A N 1
ATOM 860 C CA . SER A 1 106 ? -5.988 8.079 3.608 1.00 92.12 106 SER A CA 1
ATOM 861 C C . SER A 1 106 ? -6.698 7.836 4.940 1.00 92.12 106 SER A C 1
ATOM 863 O O . SER A 1 106 ? -7.926 7.802 4.991 1.00 92.12 106 SER A O 1
ATOM 865 N N . TRP A 1 107 ? -5.943 7.722 6.037 1.00 92.75 107 TRP A N 1
ATOM 866 C CA . TRP A 1 107 ? -6.501 7.524 7.373 1.00 92.75 107 TRP A CA 1
ATOM 867 C C . TRP A 1 107 ? -7.410 8.683 7.797 1.00 92.75 107 TRP A C 1
ATOM 869 O O . TRP A 1 107 ? -8.515 8.438 8.276 1.00 92.75 107 TRP A O 1
ATOM 879 N N . LEU A 1 108 ? -6.998 9.933 7.557 1.00 93.38 108 LEU A N 1
ATOM 880 C CA . LEU A 1 108 ? -7.811 11.116 7.851 1.00 93.38 108 LEU A CA 1
ATOM 881 C C . LEU A 1 108 ? -9.109 11.131 7.039 1.00 93.38 108 LEU A C 1
ATOM 883 O O . LEU A 1 108 ? -10.173 11.358 7.611 1.00 93.38 108 LEU A O 1
ATOM 887 N N . ILE A 1 109 ? -9.039 10.847 5.734 1.00 93.56 109 ILE A N 1
ATOM 888 C CA . ILE A 1 109 ? -10.224 10.777 4.867 1.00 93.56 109 ILE A CA 1
ATOM 889 C C . ILE A 1 109 ? -11.216 9.748 5.419 1.00 93.56 109 ILE A C 1
ATOM 891 O O . ILE A 1 109 ? -12.383 10.074 5.637 1.00 93.56 109 ILE A O 1
ATOM 895 N N . PHE A 1 110 ? -10.765 8.524 5.706 1.00 88.75 110 PHE A N 1
ATOM 896 C CA . PHE A 1 110 ? -11.651 7.477 6.219 1.00 88.75 110 PHE A CA 1
ATOM 897 C C . PHE A 1 110 ? -12.172 7.766 7.626 1.00 88.75 110 PHE A C 1
ATOM 899 O O . PHE A 1 110 ? -13.333 7.473 7.907 1.00 88.75 110 PHE A O 1
ATOM 906 N N . PHE A 1 111 ? -11.362 8.367 8.498 1.00 88.25 111 PHE A N 1
ATOM 907 C CA . PHE A 1 111 ? -11.796 8.772 9.832 1.00 88.25 111 PHE A CA 1
ATOM 908 C C . PHE A 1 111 ? -12.927 9.804 9.766 1.00 88.25 111 PHE A C 1
ATOM 910 O O . PHE A 1 111 ? -13.937 9.672 10.458 1.00 88.25 111 PHE A O 1
ATOM 917 N N . ILE A 1 112 ? -12.782 10.806 8.894 1.00 89.94 112 ILE A N 1
ATOM 918 C CA . ILE A 1 112 ? -13.797 11.836 8.671 1.00 89.94 112 ILE A CA 1
ATOM 919 C C . ILE A 1 112 ? -15.075 11.212 8.100 1.00 89.94 112 ILE A C 1
ATOM 921 O O . ILE A 1 112 ? -16.155 11.442 8.643 1.00 89.94 112 ILE A O 1
ATOM 925 N N . LEU A 1 113 ? -14.962 10.382 7.057 1.00 88.88 113 LEU A N 1
ATOM 926 C CA . LEU A 1 113 ? -16.108 9.687 6.462 1.00 88.88 113 LEU A CA 1
ATOM 927 C C . LEU A 1 113 ? -16.849 8.830 7.494 1.00 88.88 113 LEU A C 1
ATOM 929 O O . LEU A 1 113 ? -18.072 8.906 7.593 1.00 88.88 113 LEU A O 1
ATOM 933 N N . PHE A 1 114 ? -16.121 8.060 8.305 1.00 83.38 114 PHE A N 1
ATOM 934 C CA . PHE A 1 114 ? -16.721 7.235 9.350 1.00 83.38 114 PHE A CA 1
ATOM 935 C C . PHE A 1 114 ? -17.496 8.084 10.363 1.00 83.38 114 PHE A C 1
ATOM 937 O O . PHE A 1 114 ? -18.643 7.772 10.667 1.00 83.38 114 PHE A O 1
ATOM 944 N N . LYS A 1 115 ? -16.912 9.201 10.812 1.00 82.69 115 LYS A N 1
ATOM 945 C CA . LYS A 1 115 ? -17.567 10.129 11.741 1.00 82.69 115 LYS A CA 1
ATOM 946 C C . LYS A 1 115 ? -18.844 10.755 11.165 1.00 82.69 115 LYS A C 1
ATOM 948 O O . LYS A 1 115 ? -19.788 10.971 11.913 1.00 82.69 115 LYS A O 1
ATOM 953 N N . PHE A 1 116 ? -18.879 11.061 9.867 1.00 84.19 116 PHE A N 1
ATOM 954 C CA . PHE A 1 116 ? -20.071 11.629 9.222 1.00 84.19 116 PHE A CA 1
ATOM 955 C C . PHE A 1 116 ? -21.177 10.603 8.976 1.00 84.19 116 PHE A C 1
ATOM 957 O O . PHE A 1 116 ? -22.343 10.963 9.035 1.00 84.19 116 PHE A O 1
ATOM 964 N N . THR A 1 117 ? -20.824 9.348 8.692 1.00 76.62 117 THR A N 1
ATOM 965 C CA . THR A 1 117 ? -21.807 8.301 8.359 1.00 76.62 117 THR A CA 1
ATOM 966 C C . THR A 1 117 ? -22.378 7.605 9.602 1.00 76.62 117 THR A C 1
ATOM 968 O O . THR A 1 117 ? -23.361 6.881 9.492 1.00 76.62 117 THR A O 1
ATOM 971 N N . SER A 1 118 ? -21.752 7.777 10.775 1.00 63.50 118 SER A N 1
ATOM 972 C CA . SER A 1 118 ? -22.210 7.195 12.046 1.00 63.50 118 SER A CA 1
ATOM 973 C C . SER A 1 118 ? -23.012 8.161 12.933 1.00 63.50 118 SER A C 1
ATOM 975 O O . SER A 1 118 ? -23.292 7.807 14.078 1.00 63.50 118 SER A O 1
ATOM 977 N N . ASN A 1 119 ? -23.312 9.368 12.443 1.00 48.97 119 ASN A N 1
ATOM 978 C CA . ASN A 1 119 ? -24.225 10.343 13.053 1.00 48.97 119 ASN A CA 1
ATOM 979 C C . ASN A 1 119 ? -25.549 10.340 12.290 1.00 48.97 119 ASN A C 1
ATOM 981 O O . ASN A 1 119 ? -26.589 10.547 12.948 1.00 48.97 119 ASN A O 1
#

InterPro domains:
  IPR021560 Protein of unknown function DUF3021 [PF11457] (2-113)

Foldseek 3Di:
DVVQLCVQQVVQLVVLLVVLVVCVVVVVPLVSLLSNLVSVVSNLVSVLVCLVVPVPDDPVRSLVVSVVSCVVRVLVSQVPSPPFDCDDPVRSVVSVVVSVVVSVVVVVVVVVVVVVVVD